Protein AF-F7W7F6-F1 (afdb_monomer_lite)

Organism: Sordaria macrospora (strain ATCC MYA-333 / DSM 997 / K(L3346) / K-hell) (NCBI:txid771870)

Secondary structure (DSSP, 8-state):
------STT--GGGS-GGGGS---HHHHHHHHHHH---GGGS-TTTHHHHHHHHHHHHHHHHHHHHHHH-TTHHHHHTTPPPPHHHHHHHHHHHHHHHHHHHHHHHHHHHHHHHT--

Radius of gyration: 24.59 Å; chains: 1; bounding box: 62×60×48 Å

Sequence (117 aa):
MSYAGNSNVGFPSIYEDGNQRHISQSQVDDLAQHSGKNVKGYRPQDQNAAVNEHYMEESAKEREEAVKRDPTLAAEWHGNKPHRGARIDKELAEEDAAELKKKDQKQKHNITGATHF

Structure (mmCIF, N/CA/C/O backbone):
data_AF-F7W7F6-F1
#
_entry.id   AF-F7W7F6-F1
#
loop_
_atom_site.group_PDB
_atom_site.id
_atom_site.type_symbol
_atom_site.label_atom_id
_atom_site.label_alt_id
_atom_site.label_comp_id
_atom_site.label_asym_id
_atom_site.label_entity_id
_atom_site.label_seq_id
_atom_site.pdbx_PDB_ins_code
_atom_site.Cartn_x
_atom_site.Cartn_y
_atom_site.Cartn_z
_atom_site.occupancy
_atom_site.B_iso_or_equiv
_atom_site.auth_seq_id
_atom_site.auth_comp_id
_atom_site.auth_asym_id
_atom_site.auth_atom_id
_atom_site.pdbx_PDB_model_num
ATOM 1 N N . MET A 1 1 ? 15.693 -37.664 -2.876 1.00 41.34 1 MET A N 1
ATOM 2 C CA . MET A 1 1 ? 14.687 -37.067 -3.781 1.00 41.34 1 MET A CA 1
ATOM 3 C C . MET A 1 1 ? 15.405 -36.071 -4.678 1.00 41.34 1 MET A C 1
ATOM 5 O O . MET A 1 1 ? 15.821 -35.030 -4.195 1.00 41.34 1 MET A O 1
ATOM 9 N N . SER A 1 2 ? 15.661 -36.435 -5.933 1.00 48.59 2 SER A N 1
ATOM 10 C CA . SER A 1 2 ? 16.387 -35.618 -6.913 1.00 48.59 2 SER A CA 1
ATOM 11 C C . SER A 1 2 ? 15.402 -34.758 -7.705 1.00 48.59 2 SER A C 1
ATOM 13 O O . SER A 1 2 ? 14.723 -35.270 -8.594 1.00 48.59 2 SER A O 1
ATOM 15 N N . TYR A 1 3 ? 15.307 -33.467 -7.390 1.00 51.66 3 TYR A N 1
ATOM 16 C CA . TYR A 1 3 ? 14.618 -32.515 -8.261 1.00 51.66 3 TYR A CA 1
ATOM 17 C C . TYR A 1 3 ? 15.605 -32.044 -9.331 1.00 51.66 3 TYR A C 1
ATOM 19 O O . TYR A 1 3 ? 16.449 -31.184 -9.092 1.00 51.66 3 TYR A O 1
ATOM 27 N N . ALA A 1 4 ? 15.540 -32.686 -10.496 1.00 55.12 4 ALA A N 1
ATOM 28 C CA . ALA A 1 4 ? 16.301 -32.299 -11.671 1.00 55.12 4 ALA A CA 1
ATOM 29 C C . ALA A 1 4 ? 15.722 -30.997 -12.244 1.00 55.12 4 ALA A C 1
ATOM 31 O O . ALA A 1 4 ? 14.610 -30.975 -12.774 1.00 55.12 4 ALA A O 1
ATOM 32 N N . GLY A 1 5 ? 16.487 -29.910 -12.133 1.00 55.50 5 GLY A N 1
ATOM 33 C CA . GLY A 1 5 ? 16.285 -28.686 -12.900 1.00 55.50 5 GLY A CA 1
ATOM 34 C C . GLY A 1 5 ? 16.622 -28.919 -14.373 1.00 55.50 5 GLY A C 1
ATOM 35 O O . GLY A 1 5 ? 17.685 -28.522 -14.832 1.00 55.50 5 GLY A O 1
ATOM 36 N N . ASN A 1 6 ? 15.720 -29.565 -15.117 1.00 60.47 6 ASN A N 1
ATOM 37 C CA . ASN A 1 6 ? 15.847 -29.811 -16.561 1.00 60.47 6 ASN A CA 1
ATOM 38 C C . ASN A 1 6 ? 15.558 -28.551 -17.406 1.00 60.47 6 ASN A C 1
ATOM 40 O O . ASN A 1 6 ? 14.880 -28.623 -18.429 1.00 60.47 6 ASN A O 1
ATOM 44 N N . SER A 1 7 ? 16.041 -27.383 -16.984 1.00 66.69 7 SER A N 1
ATOM 45 C CA . SER A 1 7 ? 15.985 -26.164 -17.789 1.00 66.69 7 SER A CA 1
ATOM 46 C C . SER A 1 7 ? 17.411 -25.739 -18.145 1.00 66.69 7 SER A C 1
ATOM 48 O O . SER A 1 7 ? 18.293 -25.734 -17.287 1.00 66.69 7 SER A O 1
ATOM 50 N N . ASN A 1 8 ? 17.645 -25.348 -19.403 1.00 70.12 8 ASN A N 1
ATOM 51 C CA . ASN A 1 8 ? 18.935 -24.796 -19.856 1.00 70.12 8 ASN A CA 1
ATOM 52 C C . ASN A 1 8 ? 19.319 -23.490 -19.137 1.00 70.12 8 ASN A C 1
ATOM 54 O O . ASN A 1 8 ? 20.402 -22.959 -19.362 1.00 70.12 8 ASN A O 1
ATOM 58 N N . VAL A 1 9 ? 18.423 -22.966 -18.301 1.00 70.81 9 VAL A N 1
ATOM 59 C CA . VAL A 1 9 ? 18.574 -21.715 -17.567 1.00 70.81 9 VAL A CA 1
ATOM 60 C C . VAL A 1 9 ? 18.635 -21.936 -16.050 1.00 70.81 9 VAL A C 1
ATOM 62 O O . VAL A 1 9 ? 18.599 -20.969 -15.320 1.00 70.81 9 VAL A O 1
ATOM 65 N N . GLY A 1 10 ? 18.765 -23.165 -15.530 1.00 71.25 10 GLY A N 1
ATOM 66 C CA . GLY A 1 10 ? 18.978 -23.413 -14.091 1.00 71.25 10 GLY A CA 1
ATOM 67 C C . GLY A 1 10 ? 17.705 -23.501 -13.228 1.00 71.25 10 GLY A C 1
ATOM 68 O O . GLY A 1 10 ? 16.617 -23.800 -13.728 1.00 71.25 10 GLY A O 1
ATOM 69 N N . PHE A 1 11 ? 17.849 -23.328 -11.904 1.00 74.06 11 PHE A N 1
ATOM 70 C CA . PHE A 1 11 ? 16.740 -23.448 -10.943 1.00 74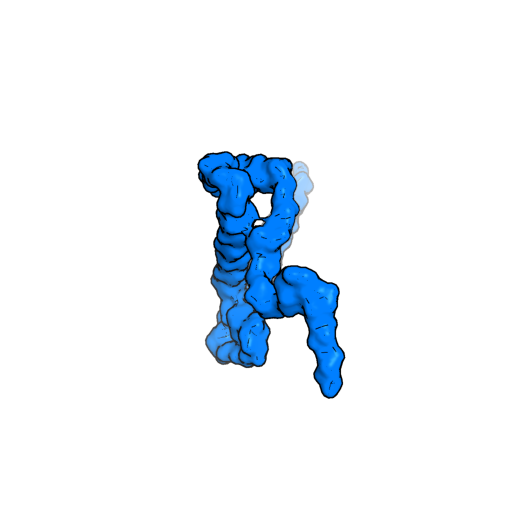.06 11 PHE A CA 1
ATOM 71 C C . PHE A 1 11 ? 15.913 -22.150 -10.880 1.00 74.06 11 PHE A C 1
ATOM 73 O O . PHE A 1 11 ? 16.485 -21.096 -10.600 1.00 74.06 11 PHE A O 1
ATOM 80 N N . PRO A 1 12 ? 14.574 -22.209 -11.032 1.00 67.19 12 PRO A N 1
ATOM 81 C CA . PRO A 1 12 ? 13.714 -21.021 -11.012 1.00 67.19 12 PRO A CA 1
ATOM 82 C C . PRO A 1 12 ? 13.812 -20.212 -9.710 1.00 67.19 12 PRO A C 1
ATOM 84 O O . PRO A 1 12 ? 13.650 -19.002 -9.723 1.00 67.19 12 PRO A O 1
ATOM 87 N N . SER A 1 13 ? 14.125 -20.866 -8.587 1.00 70.94 13 SER A N 1
ATOM 88 C CA . SER A 1 13 ? 14.260 -20.232 -7.269 1.00 70.94 13 SER A CA 1
ATOM 89 C C . SER A 1 13 ? 15.511 -19.362 -7.102 1.00 70.94 13 SER A C 1
ATOM 91 O O . SER A 1 13 ? 15.655 -18.722 -6.066 1.00 70.94 13 SER A O 1
ATOM 93 N N . ILE A 1 14 ? 16.448 -19.394 -8.056 1.00 68.81 14 ILE A N 1
ATOM 94 C CA . ILE A 1 14 ? 17.682 -18.590 -8.020 1.00 68.81 14 ILE A CA 1
ATOM 95 C C . ILE A 1 14 ? 17.437 -17.190 -8.599 1.00 68.81 14 ILE A C 1
ATOM 97 O O . ILE A 1 14 ? 18.183 -16.259 -8.307 1.00 68.81 14 ILE A O 1
ATOM 101 N N . TYR A 1 15 ? 16.395 -17.031 -9.411 1.00 65.00 15 TYR A N 1
ATOM 102 C CA . TYR A 1 15 ? 16.120 -15.781 -10.094 1.00 65.00 15 TYR A CA 1
ATOM 103 C C . TYR A 1 15 ? 15.119 -14.917 -9.332 1.00 65.00 15 TYR A C 1
ATOM 105 O O . TYR A 1 15 ? 14.088 -15.394 -8.861 1.00 65.00 15 TYR A O 1
ATOM 113 N N . GLU A 1 16 ? 15.404 -13.618 -9.262 1.00 64.19 16 GLU A N 1
ATOM 114 C CA . GLU A 1 16 ? 14.429 -12.618 -8.839 1.00 64.19 16 GLU A CA 1
ATOM 115 C C . GLU A 1 16 ? 13.378 -12.452 -9.948 1.00 64.19 16 GLU A C 1
ATOM 117 O O . GLU A 1 16 ? 13.606 -11.797 -10.967 1.00 64.19 16 GLU A O 1
ATOM 122 N N . ASP A 1 17 ? 12.223 -13.092 -9.746 1.00 65.44 17 ASP A N 1
ATOM 123 C CA . ASP A 1 17 ? 11.123 -13.253 -10.714 1.00 65.44 17 ASP A CA 1
ATOM 124 C C . ASP A 1 17 ? 10.597 -11.922 -11.291 1.00 65.44 17 ASP A C 1
ATOM 126 O O . ASP A 1 17 ? 10.029 -11.880 -12.383 1.00 65.44 17 ASP A O 1
ATOM 130 N N . GLY A 1 18 ? 10.813 -10.811 -10.578 1.00 62.84 18 GLY A N 1
ATOM 131 C CA . GLY A 1 18 ? 10.319 -9.490 -10.961 1.00 62.84 18 GLY A CA 1
ATOM 132 C C . GLY A 1 18 ? 10.836 -9.038 -12.326 1.00 62.84 18 GLY A C 1
ATOM 133 O O . GLY A 1 18 ? 10.047 -8.701 -13.210 1.00 62.84 18 GLY A O 1
ATOM 134 N N . ASN A 1 19 ? 12.152 -9.064 -12.544 1.00 66.75 19 ASN A N 1
ATOM 135 C CA . ASN A 1 19 ? 12.767 -8.468 -13.741 1.00 66.75 19 ASN A CA 1
ATOM 136 C C . ASN A 1 19 ? 12.729 -9.377 -14.980 1.00 66.75 19 ASN A C 1
ATOM 138 O O . ASN A 1 19 ? 13.138 -8.964 -16.065 1.00 66.75 19 ASN A O 1
ATOM 142 N N . GLN A 1 20 ? 12.233 -10.606 -14.830 1.00 71.50 20 GLN A N 1
ATOM 143 C CA . GLN A 1 20 ? 12.175 -11.601 -15.903 1.00 71.50 20 GLN A CA 1
ATOM 144 C C . GLN A 1 20 ? 10.871 -11.561 -16.702 1.00 71.50 20 GLN A C 1
ATOM 146 O O . GLN A 1 20 ? 10.757 -12.212 -17.741 1.00 71.50 20 GLN A O 1
ATOM 151 N N . ARG A 1 21 ? 9.875 -10.805 -16.232 1.00 73.44 21 ARG A N 1
ATOM 152 C CA . ARG A 1 21 ? 8.581 -10.681 -16.903 1.00 73.44 21 ARG A CA 1
ATOM 153 C C . ARG A 1 21 ? 8.666 -9.688 -18.054 1.00 73.44 21 ARG A C 1
ATOM 155 O O . ARG A 1 21 ? 9.297 -8.643 -17.947 1.00 73.44 21 ARG A O 1
ATOM 162 N N . HIS A 1 22 ? 7.997 -10.009 -19.154 1.00 77.62 22 HIS A N 1
ATOM 163 C CA . HIS A 1 22 ? 7.823 -9.077 -20.260 1.00 77.62 22 HIS A CA 1
ATOM 164 C C . HIS A 1 22 ? 6.663 -8.126 -19.942 1.00 77.62 22 HIS A C 1
ATOM 166 O O . HIS A 1 22 ? 5.513 -8.564 -19.880 1.00 77.62 22 HIS A O 1
ATOM 172 N N . ILE A 1 23 ? 6.952 -6.840 -19.752 1.00 81.19 23 ILE A N 1
ATOM 173 C CA . ILE A 1 23 ? 5.924 -5.795 -19.631 1.00 81.19 23 ILE A CA 1
ATOM 174 C C . ILE A 1 23 ? 5.444 -5.352 -21.013 1.00 81.19 23 ILE A C 1
ATOM 176 O O . ILE A 1 23 ? 6.208 -5.337 -21.979 1.00 81.19 23 ILE A O 1
ATOM 180 N N . SER A 1 24 ? 4.167 -4.992 -21.132 1.00 87.56 24 SER A N 1
ATOM 181 C CA . SER A 1 24 ? 3.662 -4.416 -22.380 1.00 87.56 24 SER A CA 1
ATOM 182 C C . SER A 1 24 ? 3.986 -2.925 -22.463 1.00 87.56 24 SER A C 1
ATOM 184 O O . SER A 1 24 ? 4.031 -2.219 -21.456 1.00 87.56 24 SER A O 1
ATOM 186 N N . GLN A 1 25 ? 4.123 -2.411 -23.687 1.00 85.38 25 GLN A N 1
ATOM 187 C CA . GLN A 1 25 ? 4.298 -0.973 -23.898 1.00 85.38 25 GLN A CA 1
ATOM 188 C C . GLN A 1 25 ? 3.111 -0.167 -23.344 1.00 85.38 25 GLN A C 1
ATOM 190 O O . GLN A 1 25 ? 3.305 0.926 -22.829 1.00 85.38 25 GLN A O 1
ATOM 195 N N . SER A 1 26 ? 1.895 -0.725 -23.382 1.00 87.88 26 SER A N 1
ATOM 196 C CA . SER A 1 26 ? 0.718 -0.085 -22.783 1.00 87.88 26 SER A CA 1
ATOM 197 C C . SER A 1 26 ? 0.863 0.095 -21.271 1.00 87.88 26 SER A C 1
ATOM 199 O O . SER A 1 26 ? 0.553 1.161 -20.764 1.00 87.88 26 SER A O 1
ATOM 201 N N . GLN A 1 27 ? 1.410 -0.895 -20.556 1.00 85.56 27 GLN A N 1
ATOM 202 C CA . GLN A 1 27 ? 1.645 -0.781 -19.114 1.00 85.56 27 GLN A CA 1
ATOM 203 C C . GLN A 1 27 ? 2.670 0.308 -18.793 1.00 85.56 27 GLN A C 1
ATOM 205 O O . GLN A 1 27 ? 2.470 1.071 -17.854 1.00 85.56 27 GLN A O 1
ATOM 210 N N . VAL A 1 28 ? 3.747 0.413 -19.579 1.00 85.94 28 VAL A N 1
ATOM 211 C CA . VAL A 1 28 ? 4.738 1.495 -19.431 1.00 85.94 28 VAL A CA 1
ATOM 212 C C . VAL A 1 28 ? 4.088 2.862 -19.662 1.00 85.94 28 VAL A C 1
ATOM 214 O O . VAL A 1 28 ? 4.397 3.836 -18.973 1.00 85.94 28 VAL A O 1
ATOM 217 N N . ASP A 1 29 ? 3.187 2.932 -20.637 1.00 87.50 29 ASP A N 1
ATOM 218 C CA . ASP A 1 29 ? 2.487 4.147 -21.019 1.00 87.50 29 ASP A CA 1
ATOM 219 C C . ASP A 1 29 ? 1.493 4.618 -19.957 1.00 87.50 29 ASP A C 1
ATOM 221 O O . ASP A 1 29 ? 1.527 5.796 -19.595 1.00 87.50 29 ASP A O 1
ATOM 225 N N . ASP A 1 30 ? 0.679 3.709 -19.426 1.00 87.56 30 ASP A N 1
ATOM 226 C CA . ASP A 1 30 ? -0.283 3.987 -18.357 1.00 87.56 30 ASP A CA 1
ATOM 227 C C . ASP A 1 30 ? 0.442 4.452 -17.089 1.00 87.56 30 ASP A C 1
ATOM 229 O O . ASP A 1 30 ? 0.095 5.472 -16.487 1.00 87.56 30 ASP A O 1
ATOM 233 N N . LEU A 1 31 ? 1.520 3.752 -16.723 1.00 85.12 31 LEU A N 1
ATOM 234 C CA . LEU A 1 31 ? 2.329 4.093 -15.560 1.00 85.12 31 LEU A CA 1
ATOM 235 C C . LEU A 1 31 ? 2.916 5.502 -15.695 1.00 85.12 31 LEU A C 1
ATOM 237 O O . LEU A 1 31 ? 2.813 6.300 -14.771 1.00 85.12 31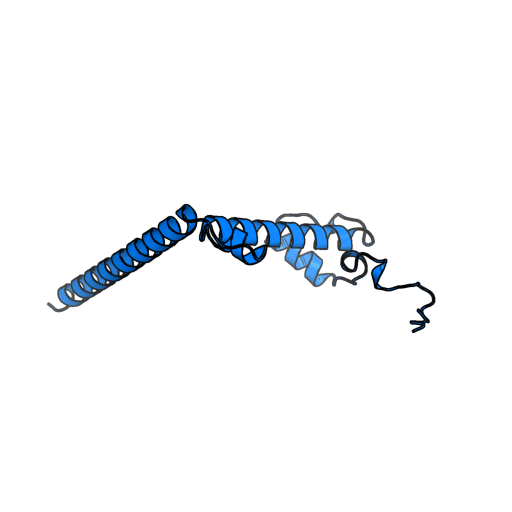 LEU A O 1
ATOM 241 N N . ALA A 1 32 ? 3.475 5.848 -16.857 1.00 85.56 32 ALA A N 1
ATOM 242 C CA . ALA A 1 32 ? 4.048 7.172 -17.083 1.00 85.56 32 ALA A CA 1
ATOM 243 C C . ALA A 1 32 ? 3.007 8.305 -16.993 1.00 85.56 32 ALA A C 1
ATOM 245 O O . ALA A 1 32 ? 3.342 9.406 -16.553 1.00 85.56 32 ALA A O 1
ATOM 246 N N . GLN A 1 33 ? 1.754 8.049 -17.386 1.00 85.19 33 GLN A N 1
ATOM 247 C CA . GLN A 1 33 ? 0.671 9.035 -17.315 1.00 85.19 33 GLN A CA 1
ATOM 248 C C . GLN A 1 33 ? 0.171 9.262 -15.885 1.00 85.19 33 GLN A C 1
ATOM 250 O O . GLN A 1 33 ? -0.063 10.406 -15.498 1.00 85.19 33 GLN A O 1
ATOM 255 N N . HIS A 1 34 ? 0.007 8.190 -15.107 1.00 83.31 34 HIS A N 1
ATOM 256 C CA . HIS A 1 34 ? -0.601 8.261 -13.775 1.00 83.31 34 HIS A CA 1
ATOM 257 C C . HIS A 1 34 ? 0.411 8.507 -12.649 1.00 83.31 34 HIS A C 1
ATOM 259 O O . HIS A 1 34 ? 0.098 9.202 -11.687 1.00 83.31 34 HIS A O 1
ATOM 265 N N . SER A 1 35 ? 1.630 7.983 -12.783 1.00 80.94 35 SER A N 1
ATOM 266 C CA . SER A 1 35 ? 2.696 8.095 -11.778 1.00 80.94 35 SER A CA 1
ATOM 267 C C . SER A 1 35 ? 3.412 9.448 -11.797 1.00 80.94 35 SER A C 1
ATOM 269 O O . SER A 1 35 ? 3.954 9.898 -10.788 1.00 80.94 35 SER A O 1
ATOM 271 N N . GLY A 1 36 ? 3.498 10.081 -12.973 1.00 78.31 36 GLY A N 1
ATOM 272 C CA . GLY A 1 36 ? 4.392 11.220 -13.200 1.00 78.31 36 GLY A CA 1
ATOM 273 C C . GLY A 1 36 ? 5.880 10.842 -13.300 1.00 78.31 36 GLY A C 1
ATOM 274 O O . GLY A 1 36 ? 6.718 11.722 -13.499 1.00 78.31 36 GLY A O 1
ATOM 275 N N . LYS A 1 37 ? 6.236 9.551 -13.205 1.00 82.06 37 LYS A N 1
ATOM 276 C CA . LYS A 1 37 ? 7.594 9.050 -13.470 1.00 82.06 37 LYS A CA 1
ATOM 277 C C . LYS A 1 37 ? 7.812 8.757 -14.954 1.00 82.06 37 LYS A C 1
ATOM 279 O O . LYS A 1 37 ? 7.006 8.097 -15.605 1.00 82.06 37 LYS A O 1
ATOM 284 N N . ASN A 1 38 ? 8.962 9.171 -15.485 1.00 84.38 38 ASN A N 1
ATOM 285 C CA . ASN A 1 38 ? 9.320 8.928 -16.883 1.00 84.38 38 ASN A CA 1
ATOM 286 C C . ASN A 1 38 ? 9.916 7.526 -17.099 1.00 84.38 38 ASN A C 1
ATOM 288 O O . ASN A 1 38 ? 11.100 7.385 -17.402 1.00 84.38 38 ASN A O 1
ATOM 292 N N . VAL A 1 39 ? 9.094 6.482 -16.971 1.00 84.81 39 VAL A N 1
ATOM 293 C CA . VAL A 1 39 ? 9.551 5.102 -17.209 1.00 84.81 39 VAL A CA 1
ATOM 294 C C . VAL A 1 39 ? 9.863 4.841 -18.690 1.00 84.81 39 VAL A C 1
ATOM 296 O O . VAL A 1 39 ? 10.779 4.087 -19.011 1.00 84.81 39 VAL A O 1
ATOM 299 N N . LYS A 1 40 ? 9.209 5.561 -19.611 1.00 85.25 40 LYS A N 1
ATOM 300 C CA . LYS A 1 40 ? 9.511 5.515 -21.055 1.00 85.25 40 LYS A CA 1
ATOM 301 C C . LYS A 1 40 ? 10.923 5.985 -21.408 1.00 85.25 40 LYS A C 1
ATOM 303 O O . LYS A 1 40 ? 11.454 5.580 -22.436 1.00 85.25 40 LYS A O 1
ATOM 308 N N . GLY A 1 41 ? 11.514 6.856 -20.588 1.00 85.75 41 GLY A N 1
ATOM 309 C CA . GLY A 1 41 ? 12.854 7.400 -20.809 1.00 85.75 41 GLY A CA 1
ATOM 310 C C . GLY A 1 41 ? 13.980 6.388 -20.586 1.00 85.75 41 GLY A C 1
ATOM 311 O O . GLY A 1 41 ? 15.104 6.628 -21.024 1.00 85.75 41 GLY A O 1
ATOM 312 N N . TYR A 1 42 ? 13.691 5.260 -19.931 1.00 86.94 42 TYR A N 1
ATOM 313 C CA . TYR A 1 42 ? 14.658 4.188 -19.718 1.00 86.94 42 TYR A CA 1
ATOM 314 C C . TYR A 1 42 ? 14.849 3.352 -20.983 1.00 86.94 42 TYR A C 1
ATOM 316 O O . TYR A 1 42 ? 13.959 3.240 -21.833 1.00 86.94 42 TYR A O 1
ATOM 324 N N . ARG A 1 43 ? 16.022 2.722 -21.100 1.00 87.56 43 ARG A N 1
ATOM 325 C CA . ARG A 1 43 ? 16.306 1.789 -22.198 1.00 87.56 43 ARG A CA 1
ATOM 326 C C . ARG A 1 43 ? 15.347 0.595 -22.104 1.00 87.56 43 ARG A C 1
ATOM 328 O O . ARG A 1 43 ? 15.044 0.181 -20.990 1.00 87.56 43 ARG A O 1
ATOM 335 N N . PRO A 1 44 ? 14.945 -0.034 -23.224 1.00 83.31 44 PRO A N 1
ATOM 336 C CA . PRO A 1 44 ? 13.986 -1.147 -23.202 1.00 83.31 44 PRO A CA 1
ATOM 337 C C . PRO A 1 44 ? 14.354 -2.300 -22.254 1.00 83.31 44 PRO A C 1
ATOM 339 O O . PRO A 1 44 ? 13.479 -2.938 -21.688 1.00 83.31 44 PRO A O 1
ATOM 342 N N . GLN A 1 45 ? 15.651 -2.547 -22.051 1.00 81.44 45 GLN A N 1
ATOM 343 C CA . GLN A 1 45 ? 16.155 -3.584 -21.140 1.00 81.44 45 GLN A CA 1
ATOM 344 C C . GLN A 1 45 ? 15.960 -3.227 -19.656 1.00 81.44 45 GLN A C 1
ATOM 346 O O . GLN A 1 45 ? 15.776 -4.120 -18.835 1.00 81.44 45 GLN A O 1
ATOM 351 N N . ASP A 1 46 ? 15.954 -1.934 -19.326 1.00 85.38 46 ASP A N 1
ATOM 352 C CA . ASP A 1 46 ? 15.870 -1.415 -17.956 1.00 85.38 46 ASP A CA 1
ATOM 353 C C . ASP A 1 46 ? 14.428 -1.043 -17.564 1.00 85.38 46 ASP A C 1
ATOM 355 O O . ASP A 1 46 ? 14.129 -0.841 -16.388 1.00 85.38 46 ASP A O 1
ATOM 359 N N . GLN A 1 47 ? 13.510 -0.974 -18.536 1.00 85.88 47 GLN A N 1
ATOM 360 C CA . GLN A 1 47 ? 12.109 -0.610 -18.301 1.00 85.88 47 GLN A CA 1
ATOM 361 C C . GLN A 1 47 ? 11.407 -1.586 -17.350 1.00 85.88 47 GLN A C 1
ATOM 363 O O . GLN A 1 47 ? 10.651 -1.142 -16.492 1.00 85.88 47 GLN A O 1
ATOM 368 N N . ASN A 1 48 ? 11.700 -2.888 -17.435 1.00 85.56 48 ASN A N 1
ATOM 369 C CA . ASN A 1 48 ? 11.173 -3.889 -16.499 1.00 85.56 48 ASN A CA 1
ATOM 370 C C . ASN A 1 48 ? 11.525 -3.557 -15.050 1.00 85.56 48 ASN A C 1
ATOM 372 O O . ASN A 1 48 ? 10.649 -3.545 -14.187 1.00 85.56 48 ASN A O 1
ATOM 376 N N . ALA A 1 49 ? 12.797 -3.248 -14.796 1.00 85.94 49 ALA A N 1
ATOM 377 C CA . ALA A 1 49 ? 13.265 -2.905 -13.462 1.00 85.94 49 ALA A CA 1
ATOM 378 C C . ALA A 1 49 ? 12.599 -1.618 -12.956 1.00 85.94 49 ALA A C 1
ATOM 380 O O . ALA A 1 49 ? 12.094 -1.597 -11.836 1.00 85.94 49 ALA A O 1
ATOM 381 N N . ALA A 1 50 ? 12.512 -0.591 -13.805 1.00 87.69 50 ALA A N 1
ATOM 382 C CA . ALA A 1 50 ? 11.881 0.681 -13.455 1.00 87.69 50 ALA A CA 1
ATOM 383 C C . ALA A 1 50 ? 10.369 0.549 -13.175 1.00 87.69 50 ALA A C 1
ATOM 385 O O . ALA A 1 50 ? 9.850 1.170 -12.247 1.00 87.69 50 ALA A O 1
ATOM 386 N N . VAL A 1 51 ? 9.650 -0.278 -13.943 1.00 87.50 51 VAL A N 1
ATOM 387 C CA . VAL A 1 51 ? 8.232 -0.578 -13.690 1.00 87.50 51 VAL A CA 1
ATOM 388 C C . VAL A 1 51 ? 8.060 -1.344 -12.376 1.00 87.50 51 VAL A C 1
ATOM 390 O O . VAL A 1 51 ? 7.187 -1.008 -11.577 1.00 87.50 51 VAL A O 1
ATOM 393 N N . ASN A 1 52 ? 8.895 -2.350 -12.120 1.00 86.69 52 ASN A N 1
ATOM 394 C CA . ASN A 1 52 ? 8.822 -3.125 -10.883 1.00 86.69 52 ASN A CA 1
ATOM 395 C C . ASN A 1 52 ? 9.104 -2.270 -9.652 1.00 86.69 52 ASN A C 1
ATOM 397 O O . ASN A 1 52 ? 8.359 -2.349 -8.681 1.00 86.69 52 ASN A O 1
ATOM 401 N N . GLU A 1 53 ? 10.145 -1.441 -9.696 1.00 87.38 53 GLU A N 1
ATOM 402 C CA . GLU A 1 53 ? 10.468 -0.498 -8.625 1.00 87.38 53 GLU A CA 1
ATOM 403 C C . GLU A 1 53 ? 9.271 0.404 -8.315 1.00 87.38 53 GLU A C 1
ATOM 405 O O . GLU A 1 53 ? 8.903 0.571 -7.153 1.00 87.38 53 GLU A O 1
ATOM 410 N N . HIS A 1 54 ? 8.588 0.900 -9.349 1.00 87.62 54 HIS A N 1
ATOM 411 C CA . HIS A 1 54 ? 7.390 1.704 -9.161 1.00 87.62 54 HIS A CA 1
ATOM 412 C C . HIS A 1 54 ? 6.267 0.954 -8.440 1.00 87.62 54 HIS A C 1
ATOM 414 O O . HIS A 1 54 ? 5.727 1.466 -7.462 1.00 87.62 54 HIS A O 1
ATOM 420 N N . TYR A 1 55 ? 5.935 -0.262 -8.879 1.00 86.88 55 TYR A N 1
ATOM 421 C CA . TYR A 1 55 ? 4.907 -1.059 -8.208 1.00 86.88 55 TYR A CA 1
ATOM 422 C C . TYR A 1 55 ? 5.291 -1.409 -6.765 1.00 86.88 55 TYR A C 1
ATOM 424 O O . TYR A 1 55 ? 4.434 -1.437 -5.881 1.00 86.88 55 TYR A O 1
ATOM 432 N N . MET A 1 56 ? 6.579 -1.645 -6.499 1.00 87.38 56 MET A N 1
ATOM 433 C CA . MET A 1 56 ? 7.063 -1.879 -5.139 1.00 87.38 56 MET A CA 1
ATOM 434 C C . MET A 1 56 ? 6.887 -0.634 -4.271 1.00 87.38 56 MET A C 1
ATOM 436 O O . MET A 1 56 ? 6.380 -0.747 -3.158 1.00 87.38 56 MET A O 1
ATOM 440 N N . GLU A 1 57 ? 7.222 0.551 -4.779 1.00 89.06 57 GLU A N 1
ATOM 441 C CA . GLU A 1 57 ? 6.985 1.807 -4.067 1.00 89.06 57 GLU A CA 1
ATOM 442 C C . GLU A 1 57 ? 5.500 2.084 -3.813 1.00 89.06 57 GLU A C 1
ATOM 444 O O . GLU A 1 57 ? 5.145 2.495 -2.710 1.00 89.06 57 GLU A O 1
ATOM 449 N N . GLU A 1 58 ? 4.625 1.873 -4.799 1.00 88.38 58 GLU A N 1
ATOM 450 C CA . GLU A 1 58 ? 3.179 2.055 -4.616 1.00 88.38 58 GLU A CA 1
ATOM 451 C C . GLU A 1 58 ? 2.634 1.096 -3.564 1.00 88.38 58 GLU A C 1
ATOM 453 O O . GLU A 1 58 ? 1.997 1.529 -2.607 1.00 88.38 58 GLU A O 1
ATOM 458 N N . SER A 1 59 ? 2.974 -0.190 -3.665 1.00 87.88 59 SER A N 1
ATOM 459 C CA . SER A 1 59 ? 2.549 -1.178 -2.673 1.00 87.88 59 SER A CA 1
ATOM 460 C C . SER A 1 59 ? 3.107 -0.887 -1.274 1.00 87.88 59 SER A C 1
ATOM 462 O O . SER A 1 59 ? 2.436 -1.145 -0.274 1.00 87.88 59 SER A O 1
ATOM 464 N N . ALA A 1 60 ? 4.314 -0.320 -1.173 1.00 89.69 60 ALA A N 1
ATOM 465 C CA . ALA A 1 60 ? 4.881 0.123 0.096 1.00 89.69 60 ALA A CA 1
ATOM 466 C C . ALA A 1 60 ? 4.097 1.309 0.675 1.00 89.69 60 ALA A C 1
ATOM 468 O O . ALA A 1 60 ? 3.749 1.280 1.854 1.00 89.69 60 ALA A O 1
ATOM 469 N N . LYS A 1 61 ? 3.750 2.306 -0.149 1.00 91.00 61 LYS A N 1
ATOM 470 C CA . LYS A 1 61 ? 2.927 3.453 0.269 1.00 91.00 61 LYS A CA 1
ATOM 471 C C . LYS A 1 61 ? 1.542 3.017 0.733 1.00 91.00 61 LYS A C 1
ATOM 473 O O . LYS A 1 61 ? 1.121 3.414 1.814 1.00 91.00 61 LYS A O 1
ATOM 478 N N . GLU A 1 62 ? 0.867 2.155 -0.024 1.00 90.69 62 GLU A N 1
ATOM 479 C CA . GLU A 1 62 ? -0.441 1.608 0.359 1.00 90.69 62 GLU A CA 1
ATOM 480 C C . GLU A 1 62 ? -0.370 0.865 1.697 1.00 90.69 62 GLU A C 1
ATOM 482 O O . GLU A 1 62 ? -1.234 1.027 2.562 1.00 90.69 62 GLU A O 1
ATOM 487 N N . ARG A 1 63 ? 0.692 0.076 1.906 1.00 89.94 63 ARG A N 1
ATOM 488 C CA . ARG A 1 63 ? 0.925 -0.609 3.181 1.00 89.94 63 ARG A CA 1
ATOM 489 C C . ARG A 1 63 ? 1.156 0.371 4.324 1.00 89.94 63 ARG A C 1
ATOM 491 O O . ARG A 1 63 ? 0.592 0.180 5.399 1.00 89.94 63 ARG A O 1
ATOM 498 N N . GLU A 1 64 ? 1.952 1.414 4.111 1.00 91.06 64 GLU A N 1
ATOM 499 C CA . GLU A 1 64 ? 2.172 2.455 5.115 1.00 91.06 64 GLU A CA 1
ATOM 500 C C . GLU A 1 64 ? 0.879 3.193 5.469 1.00 91.06 64 GLU A C 1
ATOM 502 O O . GLU A 1 64 ? 0.614 3.436 6.644 1.00 91.06 64 GLU A O 1
ATOM 507 N N . GLU A 1 65 ? 0.060 3.546 4.479 1.00 92.81 65 GLU A N 1
ATOM 508 C CA . GLU A 1 65 ? -1.234 4.198 4.697 1.00 92.81 65 GLU A CA 1
ATOM 509 C C . GLU A 1 65 ? -2.209 3.294 5.452 1.00 92.81 65 GLU A C 1
ATOM 511 O O . GLU A 1 65 ? -2.881 3.748 6.383 1.00 92.81 65 GLU A O 1
ATOM 516 N N . ALA A 1 66 ? -2.243 2.003 5.119 1.00 90.44 66 ALA A N 1
ATOM 517 C CA . ALA A 1 66 ? -3.045 1.026 5.841 1.00 90.44 66 ALA A CA 1
ATOM 518 C C . ALA A 1 66 ? -2.597 0.899 7.307 1.00 90.44 66 ALA A C 1
ATOM 520 O O . ALA A 1 66 ? -3.439 0.954 8.201 1.00 90.44 66 ALA A O 1
ATOM 521 N N . VAL A 1 67 ? -1.288 0.818 7.574 1.00 90.31 67 VAL A N 1
ATOM 522 C CA . VAL A 1 67 ? -0.741 0.758 8.944 1.00 90.31 67 VAL A CA 1
ATOM 523 C C . VAL A 1 67 ? -0.986 2.054 9.721 1.00 90.31 67 VAL A C 1
ATOM 525 O O . VAL A 1 67 ? -1.249 2.006 10.920 1.00 90.31 67 VAL A O 1
ATOM 528 N N . LYS A 1 68 ? -0.946 3.219 9.063 1.00 88.38 68 LYS A N 1
ATOM 529 C CA . LYS A 1 68 ? -1.314 4.501 9.693 1.00 88.38 68 LYS A CA 1
ATOM 530 C C . LYS A 1 68 ? -2.784 4.529 10.107 1.00 88.38 68 LYS A C 1
ATOM 532 O O . LYS A 1 68 ? -3.118 5.170 11.098 1.00 88.38 68 LYS A O 1
ATOM 537 N N . ARG A 1 69 ? -3.659 3.870 9.341 1.00 88.38 69 ARG A N 1
ATOM 538 C CA . ARG A 1 6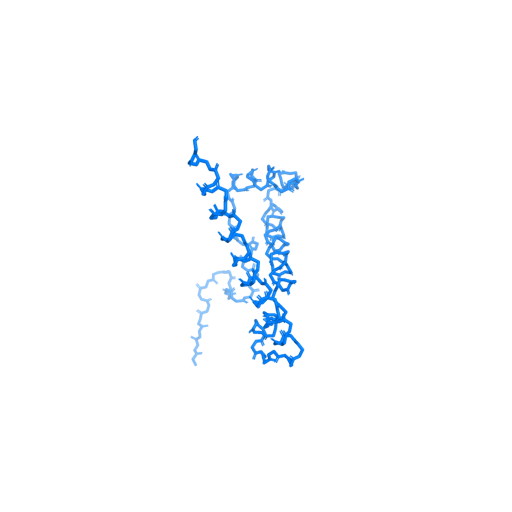9 ? -5.095 3.803 9.626 1.00 88.38 69 ARG A CA 1
ATOM 539 C C . ARG A 1 69 ? -5.424 2.797 10.724 1.00 88.38 69 ARG A C 1
ATOM 541 O O . ARG A 1 69 ? -6.259 3.094 11.570 1.00 88.38 69 ARG A O 1
ATOM 548 N N . ASP A 1 70 ? -4.813 1.618 10.680 1.00 91.81 70 ASP A N 1
ATOM 549 C CA . ASP A 1 70 ? -5.010 0.571 11.677 1.00 91.81 70 ASP A CA 1
ATOM 550 C C . ASP A 1 70 ? -3.663 0.171 12.307 1.00 91.81 70 ASP A C 1
ATOM 552 O O . ASP A 1 70 ? -2.861 -0.535 11.680 1.00 91.81 70 ASP A O 1
ATOM 556 N N . PRO A 1 71 ? -3.425 0.559 13.574 1.00 89.56 71 PRO A N 1
ATOM 557 C CA . PRO A 1 71 ? -2.165 0.299 14.262 1.00 89.56 71 PRO A CA 1
ATOM 558 C C . PRO A 1 71 ? -1.937 -1.191 14.574 1.00 89.56 71 PRO A C 1
ATOM 560 O O . PRO A 1 71 ? -0.838 -1.574 14.983 1.00 89.56 71 PRO A O 1
ATOM 563 N N . THR A 1 72 ? -2.943 -2.056 14.396 1.00 93.31 72 THR A N 1
ATOM 564 C CA . THR A 1 72 ? -2.821 -3.506 14.619 1.00 93.31 72 THR A CA 1
ATOM 565 C C . THR A 1 72 ? -2.280 -4.263 13.404 1.00 93.31 72 THR A C 1
ATOM 567 O O . THR A 1 72 ? -1.635 -5.301 13.585 1.00 93.31 72 THR A O 1
ATOM 570 N N . LEU A 1 73 ? -2.437 -3.717 12.191 1.00 93.06 73 LEU A N 1
ATOM 571 C CA . LEU A 1 73 ? -2.107 -4.408 10.937 1.00 93.06 73 LEU A CA 1
ATOM 572 C C . LEU A 1 73 ? -0.638 -4.811 10.828 1.00 93.06 73 LEU A C 1
ATOM 574 O O . LEU A 1 73 ? -0.335 -5.910 10.371 1.00 93.06 73 LEU A O 1
ATOM 578 N N . ALA A 1 74 ? 0.281 -3.961 11.288 1.00 90.62 74 ALA A N 1
ATOM 579 C CA . ALA A 1 74 ? 1.707 -4.270 11.236 1.00 90.62 74 ALA A CA 1
ATOM 580 C C . ALA A 1 74 ? 2.038 -5.556 12.016 1.00 90.62 74 ALA A C 1
ATOM 582 O O . ALA A 1 74 ? 2.795 -6.400 11.541 1.00 90.62 74 ALA A O 1
ATOM 583 N N . ALA A 1 75 ? 1.442 -5.744 13.198 1.00 92.75 75 ALA A N 1
ATOM 584 C CA . ALA A 1 75 ? 1.657 -6.957 13.982 1.00 92.75 75 ALA A CA 1
ATOM 585 C C . ALA A 1 75 ? 1.054 -8.185 13.284 1.00 92.75 75 ALA A C 1
ATOM 587 O O . ALA A 1 75 ? 1.721 -9.214 13.18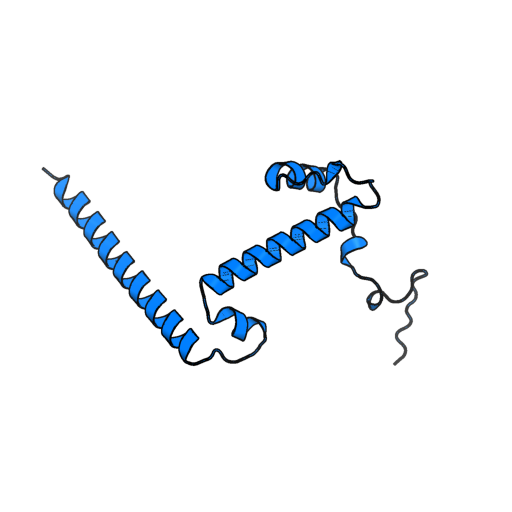8 1.00 92.75 75 ALA A O 1
ATOM 588 N N . GLU A 1 76 ? -0.162 -8.055 12.751 1.00 92.31 76 GLU A N 1
ATOM 589 C CA . GLU A 1 76 ? -0.872 -9.138 12.067 1.00 92.31 76 GLU A CA 1
ATOM 590 C C . GLU A 1 76 ? -0.138 -9.615 10.807 1.00 92.31 76 GLU A C 1
ATOM 592 O O . GLU A 1 76 ? 0.035 -10.819 10.620 1.00 92.31 76 GLU A O 1
ATOM 597 N N . TRP A 1 77 ? 0.378 -8.696 9.983 1.00 92.31 77 TRP A N 1
ATOM 598 C CA . TRP A 1 77 ? 1.152 -9.038 8.783 1.00 92.31 77 TRP A CA 1
ATOM 599 C C . TRP A 1 77 ? 2.441 -9.797 9.089 1.00 92.31 77 TRP A C 1
ATOM 601 O O . TRP A 1 77 ? 2.860 -10.646 8.305 1.00 92.31 77 TRP A O 1
ATOM 611 N N . HIS A 1 78 ? 3.056 -9.526 10.238 1.00 91.06 78 HIS A N 1
ATOM 612 C CA . HIS A 1 78 ? 4.240 -10.244 10.700 1.00 91.06 78 HIS A CA 1
ATOM 613 C C . HIS A 1 78 ? 3.908 -11.510 11.512 1.00 91.06 78 HIS A C 1
ATOM 615 O O . HIS A 1 78 ? 4.821 -12.141 12.042 1.00 91.06 78 HIS A O 1
ATOM 621 N N . GLY A 1 79 ? 2.629 -11.897 11.624 1.00 92.75 79 GLY A N 1
ATOM 622 C CA . GLY A 1 79 ? 2.191 -13.073 12.387 1.00 92.75 79 GLY A CA 1
ATOM 623 C C . GLY A 1 79 ? 2.312 -12.914 13.908 1.00 92.75 79 GLY A C 1
ATOM 624 O O . GLY A 1 79 ? 2.273 -13.896 14.649 1.00 92.75 79 GLY A O 1
ATOM 625 N N . ASN A 1 80 ? 2.467 -11.679 14.382 1.00 94.50 80 ASN A N 1
ATOM 626 C CA . ASN A 1 80 ? 2.616 -11.338 15.787 1.00 94.50 80 ASN A CA 1
ATOM 627 C C . ASN A 1 80 ? 1.277 -10.910 16.395 1.00 94.50 80 ASN A C 1
ATOM 629 O O . ASN A 1 80 ? 0.360 -10.457 15.713 1.00 94.50 80 ASN A O 1
ATOM 633 N N . LYS A 1 81 ? 1.170 -11.004 17.723 1.00 92.81 81 LYS A N 1
ATOM 634 C CA . LYS A 1 81 ? 0.009 -10.461 18.439 1.00 92.81 81 LYS A CA 1
ATOM 635 C C . LYS A 1 81 ? 0.149 -8.938 18.572 1.00 92.81 81 LYS A C 1
ATOM 637 O O . LYS A 1 81 ? 1.205 -8.490 19.028 1.00 92.81 81 LYS A O 1
ATOM 642 N N . PRO A 1 82 ? -0.889 -8.144 18.249 1.00 93.25 82 PRO A N 1
ATOM 643 C CA . PRO A 1 82 ? -0.854 -6.703 18.459 1.00 93.25 82 PRO A CA 1
ATOM 644 C C . PRO A 1 82 ? -0.715 -6.376 19.949 1.00 93.25 82 PRO A C 1
ATOM 646 O O . PRO A 1 82 ? -1.244 -7.072 20.824 1.00 93.25 82 PRO A O 1
ATOM 649 N N . HIS A 1 83 ? 0.022 -5.306 20.239 1.00 93.25 83 HIS A N 1
ATOM 650 C CA . HIS A 1 83 ? 0.250 -4.850 21.605 1.00 93.25 83 HIS A CA 1
ATOM 651 C C . HIS A 1 83 ? -1.024 -4.236 22.207 1.00 93.25 83 HIS A C 1
ATOM 653 O O . HIS A 1 83 ? -1.968 -3.890 21.496 1.00 93.25 83 HIS A O 1
ATOM 659 N N . ARG A 1 84 ? -1.062 -4.100 23.540 1.00 91.12 84 ARG A N 1
ATOM 660 C CA . ARG A 1 84 ? -2.252 -3.591 24.248 1.00 91.12 84 ARG A CA 1
ATOM 661 C C . ARG A 1 84 ? -2.653 -2.184 23.787 1.00 91.12 84 ARG A C 1
ATOM 663 O O . ARG A 1 84 ? -3.836 -1.960 23.597 1.00 91.12 84 ARG A O 1
ATOM 670 N N . GLY A 1 85 ? -1.677 -1.299 23.567 1.00 91.25 85 GLY A N 1
ATOM 671 C CA . GLY A 1 85 ? -1.888 0.065 23.056 1.00 91.25 85 GLY A CA 1
ATOM 672 C C . GLY A 1 85 ? -2.612 0.085 21.709 1.00 91.25 85 GLY A C 1
ATOM 673 O O . GLY A 1 85 ? -3.746 0.528 21.661 1.00 91.25 85 GLY A O 1
ATOM 674 N N . ALA A 1 86 ? -2.041 -0.524 20.664 1.00 91.38 86 ALA A N 1
ATOM 675 C CA . ALA A 1 86 ? -2.674 -0.592 19.340 1.00 91.38 86 ALA A CA 1
ATOM 676 C C . ALA A 1 86 ? -4.088 -1.184 19.355 1.00 91.38 86 ALA A C 1
ATOM 678 O O . ALA A 1 86 ? -4.929 -0.785 18.558 1.00 91.38 86 ALA A O 1
ATOM 679 N N . ARG A 1 87 ? -4.364 -2.143 20.246 1.00 92.31 87 ARG A N 1
ATOM 680 C CA . ARG A 1 87 ? -5.724 -2.672 20.403 1.00 92.31 87 ARG A CA 1
ATOM 681 C C . ARG A 1 87 ? -6.693 -1.623 20.946 1.00 92.31 87 ARG A C 1
ATOM 683 O O . ARG A 1 87 ? -7.801 -1.539 20.438 1.00 92.31 87 ARG A O 1
ATOM 690 N N . ILE A 1 88 ? -6.270 -0.855 21.949 1.00 92.81 88 ILE A N 1
ATOM 691 C CA . ILE A 1 88 ? -7.068 0.232 22.531 1.00 92.81 88 ILE A CA 1
ATOM 692 C C . ILE A 1 88 ? -7.250 1.352 21.503 1.00 92.81 88 ILE A C 1
ATOM 694 O O . ILE A 1 88 ? -8.361 1.828 21.319 1.00 92.81 88 ILE A O 1
ATOM 698 N N . ASP A 1 89 ? -6.192 1.728 20.784 1.00 91.12 89 ASP A N 1
ATOM 699 C CA . ASP A 1 89 ? -6.265 2.772 19.756 1.00 91.12 89 ASP A CA 1
ATOM 700 C C . ASP A 1 89 ? -7.239 2.391 18.631 1.00 91.12 89 ASP A C 1
ATOM 702 O O . ASP A 1 89 ? -8.008 3.229 18.161 1.00 91.12 89 ASP A O 1
ATOM 706 N N . LYS A 1 90 ? -7.253 1.112 18.229 1.00 91.75 90 LYS A N 1
ATOM 707 C CA . LYS A 1 90 ? -8.223 0.588 17.260 1.00 91.75 90 LYS A CA 1
ATOM 708 C C . LYS A 1 90 ? -9.657 0.645 17.793 1.00 91.75 90 LYS A C 1
ATOM 710 O O . LYS A 1 90 ? -10.544 1.087 17.071 1.00 91.75 90 LYS A O 1
ATOM 715 N N . GLU A 1 91 ? -9.875 0.233 19.040 1.00 91.38 91 GLU A N 1
ATOM 716 C CA . GLU A 1 91 ? -11.191 0.275 19.694 1.00 91.38 91 GLU A CA 1
ATOM 717 C C . GLU A 1 91 ? -11.730 1.712 19.770 1.00 91.38 91 GLU A C 1
ATOM 719 O O . GLU A 1 91 ? -12.843 1.972 19.319 1.00 91.38 91 GLU A O 1
ATOM 724 N N . LEU A 1 92 ? -10.904 2.667 20.208 1.00 92.62 92 LEU A N 1
ATOM 725 C CA . LEU A 1 92 ? -11.257 4.090 20.245 1.00 92.62 92 LEU A CA 1
ATOM 726 C C . LEU A 1 92 ? -11.601 4.637 18.851 1.00 92.62 92 LEU A C 1
ATOM 728 O O . LEU A 1 92 ? -12.611 5.317 18.681 1.00 92.62 92 LEU A O 1
ATOM 732 N N . ALA A 1 93 ? -10.803 4.306 17.830 1.00 90.62 93 ALA A N 1
ATOM 733 C CA . ALA A 1 93 ? -11.064 4.742 16.459 1.00 90.62 93 ALA A CA 1
ATOM 734 C C . ALA A 1 93 ? -12.381 4.171 15.893 1.00 90.62 93 ALA A C 1
ATOM 736 O O . ALA A 1 93 ? -13.088 4.849 15.139 1.00 90.62 93 ALA A O 1
ATOM 737 N N . GLU A 1 94 ? -12.727 2.929 16.240 1.00 91.25 94 GLU A N 1
ATOM 738 C CA . GLU A 1 94 ? -13.986 2.290 15.846 1.00 91.25 94 GLU A CA 1
ATOM 739 C C . GLU A 1 94 ? -15.196 2.913 16.560 1.00 91.25 94 GLU A C 1
ATOM 741 O O . GLU A 1 94 ? -16.226 3.165 15.919 1.00 91.25 94 GLU A O 1
ATOM 746 N N . GLU A 1 95 ? -15.064 3.215 17.854 1.00 90.06 95 GLU A N 1
ATOM 747 C CA . GLU A 1 95 ? -16.077 3.921 18.644 1.00 90.06 95 GLU A CA 1
ATOM 748 C C . GLU A 1 95 ? -16.345 5.326 18.087 1.00 90.06 95 GLU A C 1
ATOM 750 O O . GLU A 1 95 ? -17.497 5.655 17.774 1.00 90.06 95 GLU A O 1
ATOM 755 N N . ASP A 1 96 ? -15.295 6.114 17.846 1.00 90.31 96 ASP A N 1
ATOM 756 C CA . ASP A 1 96 ? -15.390 7.459 17.267 1.00 90.31 96 ASP A CA 1
ATOM 757 C C . ASP A 1 96 ? -16.069 7.437 15.888 1.00 90.31 96 ASP A C 1
ATOM 759 O O . ASP A 1 96 ? -16.964 8.241 15.593 1.00 90.31 96 ASP A O 1
ATOM 763 N N . ALA A 1 97 ? -15.705 6.474 15.034 1.00 89.69 97 ALA A N 1
ATOM 764 C CA . ALA A 1 97 ? -16.321 6.308 13.722 1.00 89.69 97 ALA A CA 1
ATOM 765 C C . ALA A 1 97 ? -17.809 5.925 13.818 1.00 89.69 97 ALA A C 1
ATOM 767 O O . ALA A 1 97 ? -18.624 6.369 12.998 1.00 89.69 97 ALA A O 1
ATOM 768 N N . ALA A 1 98 ? -18.193 5.106 14.801 1.00 90.62 98 ALA A N 1
ATOM 769 C CA . ALA A 1 98 ? -19.587 4.746 15.038 1.00 90.62 98 ALA A CA 1
ATOM 770 C C . ALA A 1 98 ? -20.405 5.944 15.540 1.00 90.62 98 ALA A C 1
ATOM 772 O O . ALA A 1 98 ? -21.547 6.140 15.108 1.00 90.62 98 ALA A O 1
ATOM 773 N N . GLU A 1 99 ? -19.837 6.773 16.414 1.00 89.94 99 GLU A N 1
ATOM 774 C CA . GLU A 1 99 ? -20.479 8.002 16.873 1.00 89.94 99 GLU A CA 1
ATOM 775 C C . GLU A 1 99 ? -20.659 9.029 15.756 1.00 89.94 99 GLU A C 1
ATOM 777 O O . GLU A 1 99 ? -21.747 9.598 15.622 1.00 89.94 99 GLU A O 1
ATOM 782 N N . LEU A 1 100 ? -19.633 9.240 14.930 1.00 90.12 100 LEU A N 1
ATOM 783 C CA . LEU A 1 100 ? -19.705 10.117 13.760 1.00 90.12 100 LEU A CA 1
ATOM 784 C C . LEU A 1 100 ? -20.819 9.673 12.810 1.00 90.12 100 LEU A C 1
ATOM 786 O O . LEU A 1 100 ? -21.674 10.478 12.450 1.00 90.12 100 LEU A O 1
ATOM 790 N N . LYS A 1 101 ? -20.913 8.371 12.508 1.00 91.50 101 LYS A N 1
ATOM 791 C CA . LYS A 1 101 ? -22.007 7.826 11.685 1.00 91.50 101 LYS A CA 1
ATOM 792 C C . LYS A 1 101 ? -23.385 8.089 12.292 1.00 91.50 101 LYS A C 1
ATOM 794 O O . LYS A 1 101 ? -24.309 8.462 11.570 1.00 91.50 101 LYS A O 1
ATOM 799 N N . LYS A 1 102 ? -23.542 7.921 13.610 1.00 89.25 102 LYS A N 1
ATOM 800 C CA . LYS A 1 102 ? -24.806 8.230 14.305 1.00 89.25 102 LYS A CA 1
ATOM 801 C C . LYS A 1 102 ? -25.139 9.723 14.219 1.00 89.25 102 LYS A C 1
ATOM 803 O O . LYS A 1 102 ? -26.305 10.072 14.028 1.00 89.25 102 LYS A O 1
ATOM 808 N N . LYS A 1 103 ? -24.145 10.605 14.356 1.00 87.25 103 LYS A N 1
ATOM 809 C CA . LYS A 1 103 ? -24.316 12.063 14.225 1.00 87.25 103 LYS A CA 1
ATOM 810 C C . LYS A 1 103 ? -24.707 12.450 12.796 1.00 87.25 103 LYS A C 1
ATOM 812 O O . LYS A 1 103 ? -25.690 13.171 12.628 1.00 87.25 103 LYS A O 1
ATOM 817 N N . ASP A 1 104 ? -24.042 11.898 11.787 1.00 85.88 104 ASP A N 1
ATOM 818 C CA . ASP A 1 104 ? -24.352 12.135 10.372 1.00 85.88 104 ASP A CA 1
ATOM 819 C C . ASP A 1 104 ? -25.769 11.681 10.009 1.00 85.88 104 ASP A C 1
ATOM 821 O O . ASP A 1 104 ? -26.504 12.385 9.313 1.00 85.88 104 ASP A O 1
ATOM 825 N N . GLN A 1 105 ? -26.192 10.515 10.506 1.00 84.69 105 GLN A N 1
ATOM 826 C CA . GLN A 1 105 ? -27.554 10.014 10.305 1.00 84.69 105 GLN A CA 1
ATOM 827 C C . GLN A 1 105 ? -28.599 10.943 10.930 1.00 84.69 105 GLN A C 1
ATOM 829 O O . GLN A 1 105 ? -29.599 11.258 10.284 1.00 84.69 105 GLN A O 1
ATOM 834 N N . LYS A 1 106 ? -28.354 11.436 12.152 1.00 83.31 106 LYS A N 1
ATOM 835 C CA . LYS A 1 106 ? -29.233 12.418 12.804 1.00 83.31 106 LYS A CA 1
ATOM 836 C C . LYS A 1 106 ? -29.307 13.730 12.018 1.00 83.31 106 LYS A C 1
ATOM 838 O O . LYS A 1 106 ? -30.398 14.258 11.840 1.00 83.31 106 LYS A O 1
ATOM 843 N N . GLN A 1 107 ? -28.187 14.236 11.499 1.00 79.25 107 GLN A N 1
ATOM 844 C CA . GLN A 1 107 ? -28.186 15.451 10.673 1.00 79.25 107 GLN A CA 1
ATOM 845 C C . GLN A 1 107 ? -28.983 15.269 9.375 1.00 79.25 107 GLN A C 1
ATOM 847 O O . GLN A 1 107 ? -29.832 16.101 9.060 1.00 79.25 107 GLN A O 1
ATOM 852 N N . LYS A 1 108 ? -28.779 14.160 8.653 1.00 76.75 108 LYS A N 1
ATOM 853 C CA . LYS A 1 108 ? -29.547 13.844 7.434 1.00 76.75 108 LYS A CA 1
ATOM 854 C C . LYS A 1 108 ? -31.049 13.720 7.711 1.00 76.75 108 LYS A C 1
ATOM 856 O O . LYS A 1 108 ? -31.866 14.193 6.920 1.00 76.75 108 LYS A O 1
ATOM 861 N N . HIS A 1 109 ? -31.418 13.125 8.845 1.00 73.12 109 HIS A N 1
ATOM 862 C CA . HIS A 1 109 ? -32.813 13.032 9.271 1.00 73.12 109 HIS A CA 1
ATOM 863 C C . HIS A 1 109 ? -33.425 14.410 9.578 1.00 73.12 109 HIS A C 1
ATOM 865 O O . HIS A 1 109 ? -34.532 14.710 9.140 1.00 73.12 109 HIS A O 1
ATOM 871 N N . ASN A 1 110 ? -32.680 15.299 10.238 1.00 72.06 110 ASN A N 1
ATOM 872 C CA . ASN A 1 110 ? -33.156 16.652 10.538 1.00 72.06 110 ASN A CA 1
ATOM 873 C C . ASN A 1 110 ? -33.354 17.505 9.267 1.00 72.06 110 ASN A C 1
ATOM 875 O O . ASN A 1 110 ? -34.312 18.268 9.183 1.00 72.06 110 ASN A O 1
ATOM 879 N N . ILE A 1 111 ? -32.491 17.353 8.256 1.00 70.88 111 ILE A N 1
ATOM 880 C CA . ILE A 1 111 ? -32.592 18.079 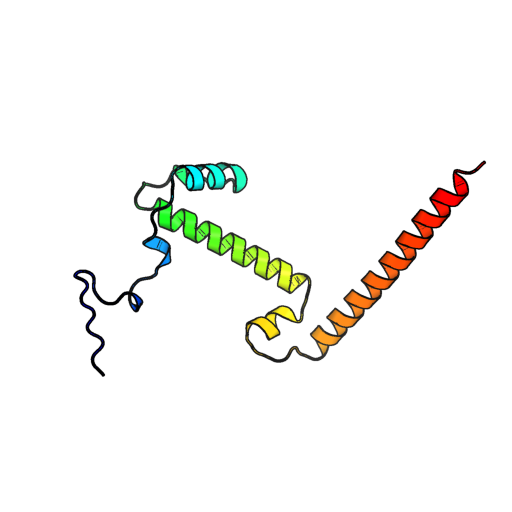6.973 1.00 70.88 111 ILE A CA 1
ATOM 881 C C . ILE A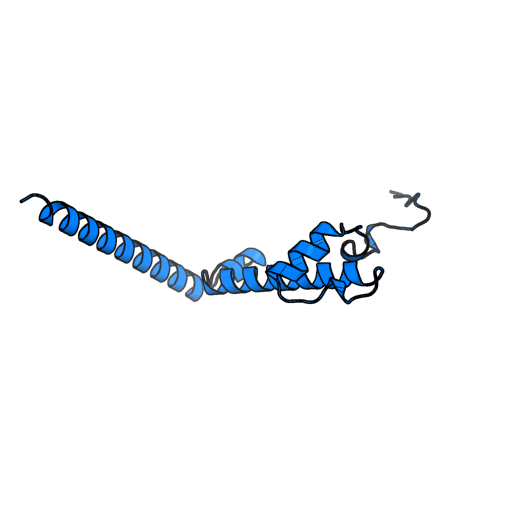 1 111 ? -33.807 17.611 6.150 1.00 70.88 111 ILE A C 1
ATOM 883 O O . ILE A 1 111 ? -34.490 18.417 5.516 1.00 70.88 111 ILE A O 1
ATOM 887 N N . THR A 1 112 ? -34.115 16.313 6.177 1.00 64.25 112 THR A N 1
ATOM 888 C CA . THR A 1 112 ? -35.285 15.748 5.477 1.00 64.25 112 THR A CA 1
ATOM 889 C C . THR A 1 112 ? -36.609 16.099 6.164 1.00 64.25 112 THR A C 1
ATOM 891 O O . THR A 1 112 ? -37.613 16.296 5.483 1.00 64.25 112 THR A O 1
ATOM 894 N N . GLY A 1 113 ? -36.615 16.273 7.490 1.00 59.44 113 GLY A N 1
ATOM 895 C CA . GLY A 1 113 ? -37.778 16.782 8.227 1.00 59.44 113 GLY A CA 1
ATOM 896 C C . GLY A 1 113 ? -38.060 18.274 7.996 1.00 59.44 113 GLY A C 1
ATOM 897 O O . GLY A 1 113 ? -39.215 18.681 7.990 1.00 59.44 113 GLY A O 1
ATOM 898 N N . ALA A 1 114 ? -37.027 19.088 7.751 1.00 58.06 114 ALA A N 1
ATOM 899 C CA . ALA A 1 114 ? -37.164 20.533 7.528 1.00 58.06 114 ALA A CA 1
ATOM 900 C C . ALA A 1 114 ? -37.621 20.924 6.106 1.00 58.06 114 ALA A C 1
ATOM 902 O O . ALA A 1 114 ? -37.995 22.069 5.879 1.00 58.06 114 ALA A O 1
ATOM 903 N N . THR A 1 115 ? -37.591 19.992 5.149 1.00 56.19 115 THR A N 1
ATOM 904 C CA . THR A 1 115 ? -37.982 20.217 3.741 1.00 56.19 115 THR A CA 1
ATOM 905 C C . THR A 1 115 ? -39.443 19.857 3.438 1.00 56.19 115 THR A C 1
ATOM 907 O O . THR A 1 115 ? -39.870 19.960 2.293 1.00 56.19 115 THR A O 1
ATOM 910 N N . HIS A 1 116 ? -40.219 19.472 4.457 1.00 52.22 116 HIS A N 1
ATOM 911 C CA . HIS A 1 116 ? -41.659 19.215 4.370 1.00 52.22 116 HIS A CA 1
ATOM 912 C C . HIS A 1 116 ? -42.451 20.354 5.041 1.00 52.22 116 HIS A C 1
ATOM 914 O O . HIS A 1 116 ? -43.043 20.160 6.100 1.00 52.22 116 HIS A O 1
ATOM 920 N N . PHE A 1 117 ? -42.427 21.542 4.436 1.00 46.81 117 PHE A N 1
ATOM 921 C CA . PHE A 1 117 ? -43.352 22.650 4.698 1.00 46.81 117 PHE A CA 1
ATOM 922 C C . PHE A 1 117 ? -43.693 23.347 3.383 1.00 46.81 117 PHE A C 1
ATOM 924 O O . PHE A 1 117 ? -42.756 23.554 2.578 1.00 46.81 117 PHE A O 1
#

Foldseek 3Di:
DDDDPPDPVDDPVVDPVQLVDDDDPVLLVVCCVPVVDNLVPDDNSCSSVVSSVVVVVVVVVVVVVVCVLQVQVVQVVVVHGRDPVSVVVNVVSVVVVVVVVVVVVVVVVVVVVVPPD

pLDDT: mean 81.73, std 12.23, range [41.34, 94.5]